Protein AF-A0A9E2AJ96-F1 (afdb_monomer)

Mean predicted aligned error: 6.59 Å

Nearest PDB structures (foldseek):
  5uq1-assembly2_D  TM=3.361E-01  e=5.590E+00  Homo sapiens

Foldseek 3Di:
DVVVVCVVVVADAQLLCLVDVVDDRSDQLVNLLSQCLCCLLVVHDNVVSLVSSCVGPNDVVSVVSNVVSVVVVVVVVVCVVVVPDDDPVNVVVVCVSNVHDCPPVDDDDDDD

Radius of gyration: 16.15 Å; Cα contacts (8 Å, |Δi|>4): 87; chains: 1; bounding box: 47×28×38 Å

Solvent-accessible surface area (backbone atoms only — not comparable to full-atom values): 6503 Å² total; per-residue (Å²): 109,67,71,60,51,27,61,75,69,75,43,64,69,36,59,32,25,78,72,35,89,87,44,74,25,65,38,92,46,34,61,36,50,46,50,29,49,48,16,65,75,72,68,49,68,49,68,65,29,44,54,49,20,32,72,61,57,32,62,70,52,41,51,50,52,52,51,52,50,52,53,51,55,52,48,51,55,52,38,62,75,71,65,63,80,79,57,63,74,56,53,50,55,52,27,62,58,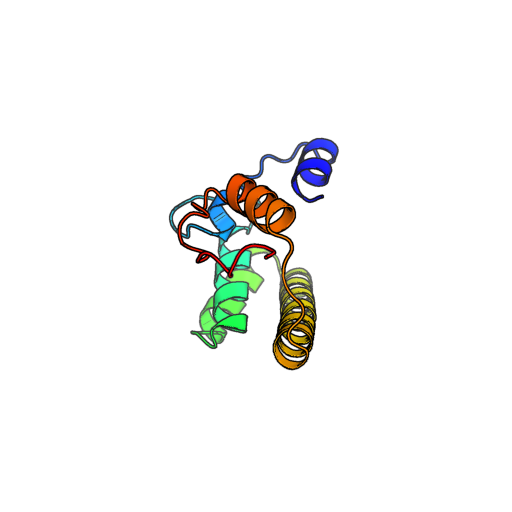30,74,46,80,60,88,76,67,68,88,68,87,71,91,127

pLDDT: mean 87.23, std 13.87, range [39.16, 98.44]

Structure (mmCIF, N/CA/C/O backbone):
data_AF-A0A9E2AJ96-F1
#
_entry.id   AF-A0A9E2AJ96-F1
#
loop_
_atom_site.group_PDB
_atom_site.id
_atom_site.type_symbol
_atom_site.label_atom_id
_atom_site.label_alt_id
_atom_site.label_comp_id
_atom_site.label_asym_id
_atom_site.label_entity_id
_atom_site.label_seq_id
_atom_site.pdbx_PDB_ins_code
_atom_site.Cartn_x
_atom_site.Cartn_y
_atom_site.Cartn_z
_atom_site.occupancy
_atom_site.B_iso_or_equiv
_atom_site.auth_seq_id
_a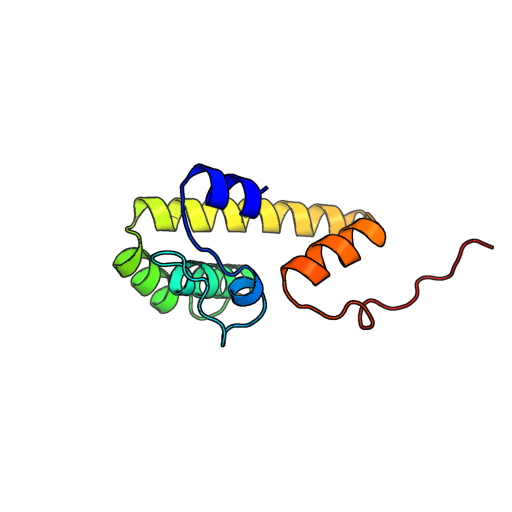tom_site.auth_comp_id
_atom_site.auth_asym_id
_atom_site.auth_atom_id
_atom_site.pdbx_PDB_model_num
ATOM 1 N N . MET A 1 1 ? 11.297 8.270 1.275 1.00 71.69 1 MET A N 1
ATOM 2 C CA . MET A 1 1 ? 10.258 9.317 1.453 1.00 71.69 1 MET A CA 1
ATOM 3 C C . MET A 1 1 ? 9.301 8.985 2.597 1.00 71.69 1 MET A C 1
ATOM 5 O O . MET A 1 1 ? 9.206 9.789 3.514 1.00 71.69 1 MET A O 1
ATOM 9 N N . LEU A 1 2 ? 8.679 7.799 2.632 1.00 77.81 2 LEU A N 1
ATOM 10 C CA . LEU A 1 2 ? 7.712 7.434 3.682 1.00 77.81 2 LEU A CA 1
ATOM 11 C C . LEU A 1 2 ? 8.301 7.445 5.110 1.00 77.81 2 LEU A C 1
ATOM 13 O O . LEU A 1 2 ? 7.724 8.058 5.998 1.00 77.81 2 LEU A O 1
ATOM 17 N N . ARG A 1 3 ? 9.507 6.892 5.319 1.00 78.56 3 ARG A N 1
ATOM 18 C CA . ARG A 1 3 ? 10.212 6.951 6.619 1.00 78.56 3 ARG A CA 1
ATOM 19 C C . ARG A 1 3 ? 10.495 8.385 7.087 1.00 78.56 3 ARG A C 1
ATOM 21 O O . ARG A 1 3 ? 10.404 8.677 8.273 1.00 78.56 3 ARG A O 1
ATOM 28 N N . ALA A 1 4 ? 10.850 9.276 6.160 1.00 80.94 4 ALA A N 1
ATOM 29 C CA . ALA A 1 4 ? 11.081 10.683 6.480 1.00 80.94 4 ALA A CA 1
ATOM 30 C C . ALA A 1 4 ? 9.770 11.371 6.887 1.00 80.94 4 ALA A C 1
ATOM 32 O O . ALA A 1 4 ? 9.748 12.071 7.892 1.00 80.94 4 ALA A O 1
ATOM 33 N N . SER A 1 5 ? 8.676 11.096 6.167 1.00 82.25 5 SER A N 1
ATOM 34 C CA . SER A 1 5 ? 7.342 11.583 6.529 1.00 82.25 5 SER A CA 1
ATOM 35 C C . SER A 1 5 ? 6.918 11.087 7.910 1.00 82.25 5 SER A C 1
ATOM 37 O O . SER A 1 5 ? 6.501 11.897 8.725 1.00 82.25 5 SER A O 1
ATOM 39 N N . ALA A 1 6 ? 7.086 9.791 8.195 1.00 83.94 6 ALA A N 1
ATOM 40 C CA . ALA A 1 6 ? 6.712 9.187 9.471 1.00 83.94 6 ALA A CA 1
ATOM 41 C C . ALA A 1 6 ? 7.436 9.848 10.654 1.00 83.94 6 ALA A C 1
ATOM 43 O O . ALA A 1 6 ? 6.788 10.226 11.625 1.00 83.94 6 ALA A O 1
ATOM 44 N N . ARG A 1 7 ? 8.749 10.096 10.519 1.00 83.94 7 ARG A N 1
ATOM 45 C CA . ARG A 1 7 ? 9.547 10.836 11.513 1.00 83.94 7 ARG A CA 1
ATOM 46 C C . ARG A 1 7 ? 9.042 12.260 11.737 1.00 83.94 7 ARG A C 1
ATOM 48 O O . ARG A 1 7 ? 8.988 12.701 12.874 1.00 83.94 7 ARG A O 1
ATOM 55 N N . ILE A 1 8 ? 8.690 12.977 10.668 1.00 88.12 8 ILE A N 1
ATOM 56 C CA . ILE A 1 8 ? 8.171 14.352 10.765 1.00 88.12 8 ILE A CA 1
ATOM 57 C C . ILE A 1 8 ? 6.815 14.376 11.479 1.00 88.12 8 ILE A C 1
ATOM 59 O O . ILE A 1 8 ? 6.536 15.301 12.233 1.00 88.12 8 ILE A O 1
ATOM 63 N N . SER A 1 9 ? 5.981 13.361 11.254 1.00 85.31 9 SER A N 1
ATOM 64 C CA . SER A 1 9 ? 4.656 13.236 11.866 1.00 85.31 9 SER A CA 1
ATOM 65 C C . SER A 1 9 ? 4.641 12.502 13.214 1.00 85.31 9 SER A C 1
ATOM 67 O O . SER A 1 9 ? 3.554 12.193 13.688 1.00 85.31 9 SER A O 1
ATOM 69 N N . ASP A 1 10 ? 5.808 12.174 13.781 1.00 85.88 10 ASP A N 1
ATOM 70 C CA . ASP A 1 10 ? 5.967 11.355 14.996 1.00 85.88 10 ASP A CA 1
ATOM 71 C C . ASP A 1 10 ? 5.143 10.051 14.974 1.00 85.88 10 ASP A C 1
ATOM 73 O O . ASP A 1 10 ? 4.520 9.637 15.948 1.00 85.88 10 ASP A O 1
ATOM 77 N N . ARG A 1 11 ? 5.097 9.407 13.802 1.00 85.06 11 ARG A N 1
ATOM 78 C CA . ARG A 1 11 ? 4.412 8.129 13.597 1.00 85.06 11 ARG A CA 1
ATOM 79 C C . ARG A 1 11 ? 5.423 7.002 13.539 1.00 85.06 11 ARG A C 1
ATOM 81 O O . ARG A 1 11 ? 6.402 7.066 12.790 1.00 85.06 11 ARG A O 1
ATOM 88 N N . GLN A 1 12 ? 5.143 5.939 14.278 1.00 85.44 12 GLN A N 1
ATOM 89 C CA . GLN A 1 12 ? 5.850 4.681 14.118 1.00 85.44 12 GLN A CA 1
ATOM 90 C C . GLN A 1 12 ? 5.302 3.967 12.878 1.00 85.44 12 GLN A C 1
ATOM 92 O O . GLN A 1 12 ? 4.099 3.948 12.661 1.00 85.44 12 GLN A O 1
ATOM 97 N N . VAL A 1 13 ? 6.180 3.434 12.030 1.00 89.31 13 VAL A N 1
ATOM 98 C CA . VAL A 1 13 ? 5.795 2.629 10.862 1.00 89.31 13 VAL A CA 1
ATOM 99 C C . VAL A 1 13 ? 6.804 1.505 10.672 1.00 89.31 13 VAL A C 1
ATOM 101 O O . VAL A 1 13 ? 8.011 1.728 10.812 1.00 89.31 13 VAL A O 1
ATOM 104 N N . ASP A 1 14 ? 6.325 0.320 10.309 1.00 90.94 14 ASP A N 1
ATOM 105 C CA . ASP A 1 14 ? 7.148 -0.814 9.896 1.00 90.94 14 ASP A CA 1
ATOM 106 C C . ASP A 1 14 ? 6.881 -1.156 8.426 1.00 90.94 14 ASP A C 1
ATOM 108 O O . ASP A 1 14 ? 5.877 -1.765 8.060 1.00 90.94 14 ASP A O 1
ATOM 112 N N . LEU A 1 15 ? 7.811 -0.754 7.556 1.00 89.69 15 LEU A N 1
ATOM 113 C CA . LEU A 1 15 ? 7.676 -0.932 6.107 1.00 89.69 15 LEU A CA 1
ATOM 114 C C . LEU A 1 15 ? 7.720 -2.399 5.678 1.00 89.69 15 LEU A C 1
ATOM 116 O O . LEU A 1 15 ? 7.258 -2.727 4.587 1.00 89.69 15 LEU A O 1
ATOM 120 N N . ARG A 1 16 ? 8.223 -3.292 6.535 1.00 90.94 16 ARG A N 1
ATOM 121 C CA . ARG A 1 16 ? 8.255 -4.727 6.250 1.00 90.94 16 ARG A CA 1
ATOM 122 C C . ARG A 1 16 ? 6.845 -5.305 6.148 1.00 90.94 16 ARG A C 1
ATOM 124 O O . ARG A 1 16 ? 6.650 -6.243 5.385 1.00 90.94 16 ARG A O 1
ATOM 131 N N . GLY A 1 17 ? 5.858 -4.702 6.820 1.00 89.25 17 GLY A N 1
ATOM 132 C CA . GLY A 1 17 ? 4.444 -5.078 6.702 1.00 89.25 17 GLY A CA 1
ATOM 133 C C . GLY A 1 17 ? 3.864 -4.921 5.291 1.00 89.25 17 GLY A C 1
ATOM 134 O O . GLY A 1 17 ? 2.866 -5.556 4.970 1.00 89.25 17 GLY A O 1
ATOM 135 N N . ALA A 1 18 ? 4.504 -4.137 4.413 1.00 88.25 18 ALA A N 1
ATOM 136 C CA . ALA A 1 18 ? 4.101 -4.030 3.010 1.00 88.25 18 ALA A CA 1
ATOM 137 C C . ALA A 1 18 ? 4.551 -5.228 2.152 1.00 88.25 18 ALA A C 1
ATOM 139 O O . ALA A 1 18 ? 3.934 -5.505 1.128 1.00 88.25 18 ALA A O 1
ATOM 140 N N . ALA A 1 19 ? 5.621 -5.924 2.548 1.00 88.38 19 ALA A N 1
ATOM 141 C CA . ALA A 1 19 ? 6.137 -7.103 1.847 1.00 88.38 19 ALA A CA 1
ATOM 142 C C . ALA A 1 19 ? 5.754 -8.418 2.539 1.00 88.38 19 ALA A C 1
ATOM 144 O O . ALA A 1 19 ? 5.612 -9.451 1.889 1.00 88.38 19 ALA A O 1
ATOM 145 N N . HIS A 1 20 ? 5.569 -8.375 3.858 1.00 88.31 20 HIS A N 1
ATOM 146 C CA . HIS A 1 20 ? 5.322 -9.535 4.699 1.00 88.31 20 HIS A CA 1
ATOM 147 C C . HIS A 1 20 ? 3.996 -9.362 5.430 1.00 88.31 20 HIS A C 1
ATOM 149 O O . HIS A 1 20 ? 3.928 -8.699 6.464 1.00 88.31 20 HIS A O 1
ATOM 155 N N . LEU A 1 21 ? 2.948 -10.028 4.938 1.00 83.50 21 LEU A N 1
ATOM 156 C CA . LEU A 1 21 ? 1.596 -9.967 5.511 1.00 83.50 21 LEU A CA 1
ATOM 157 C C . LEU A 1 21 ? 1.494 -10.543 6.936 1.00 83.50 21 LEU A C 1
ATOM 159 O O . LEU A 1 21 ? 0.410 -10.582 7.502 1.00 83.50 21 LEU A O 1
ATOM 163 N N . SER A 1 22 ? 2.568 -11.042 7.539 1.00 87.19 22 SER A N 1
ATOM 164 C CA . SER A 1 22 ? 2.592 -11.436 8.954 1.00 87.19 22 SER A CA 1
ATOM 165 C C . SER A 1 22 ? 3.094 -10.325 9.883 1.00 87.19 22 SER A C 1
ATOM 167 O O . SER A 1 22 ? 3.052 -10.499 11.097 1.00 87.19 22 SER A O 1
ATOM 169 N N . ILE A 1 23 ? 3.601 -9.215 9.338 1.00 91.31 23 ILE A N 1
ATOM 170 C CA . ILE A 1 23 ? 4.160 -8.092 10.097 1.00 91.31 23 ILE A CA 1
ATOM 171 C C . ILE A 1 23 ? 3.124 -6.966 10.169 1.00 91.31 23 ILE A C 1
ATOM 173 O O . ILE A 1 23 ? 2.571 -6.560 9.149 1.00 91.31 23 ILE A O 1
ATOM 177 N N . ASP A 1 24 ? 2.875 -6.459 11.377 1.00 90.06 24 ASP A N 1
ATOM 178 C CA . ASP A 1 24 ? 2.041 -5.275 11.596 1.00 90.06 24 ASP A CA 1
ATOM 179 C C . ASP A 1 24 ? 2.748 -4.023 11.034 1.00 90.06 24 ASP A C 1
ATOM 181 O O . ASP A 1 24 ? 3.874 -3.736 11.448 1.00 90.06 24 ASP A O 1
ATOM 185 N N . PRO A 1 25 ? 2.126 -3.261 10.114 1.00 91.12 25 PRO A N 1
ATOM 186 C CA . PRO A 1 25 ? 2.699 -2.027 9.584 1.00 91.12 25 PRO A CA 1
ATOM 187 C C . PRO A 1 25 ? 2.853 -0.898 10.614 1.00 91.12 25 PRO A C 1
ATOM 189 O O . PRO A 1 25 ? 3.488 0.111 10.297 1.00 91.12 25 PRO A O 1
ATOM 192 N N . LEU A 1 26 ? 2.259 -1.030 11.810 1.00 91.75 26 LEU A N 1
ATOM 193 C CA . LEU A 1 26 ? 2.225 -0.019 12.880 1.00 91.75 26 LEU A CA 1
ATOM 194 C C . LEU A 1 26 ? 1.591 1.316 12.456 1.00 91.75 26 LEU A C 1
ATOM 196 O O . LEU A 1 26 ? 1.755 2.338 13.116 1.00 91.75 26 LEU A O 1
ATOM 200 N N . LEU A 1 27 ? 0.858 1.302 11.345 1.00 89.06 27 LEU A N 1
ATOM 201 C CA . LEU A 1 27 ? 0.111 2.431 10.818 1.00 89.06 27 LEU A CA 1
ATOM 202 C C . LEU A 1 27 ? -1.375 2.165 11.040 1.00 89.06 27 LEU A C 1
ATOM 204 O O . LEU A 1 27 ? -1.845 1.077 10.712 1.00 89.06 27 LEU A O 1
ATOM 208 N N . ASP A 1 28 ? -2.118 3.162 11.518 1.00 89.88 28 ASP A N 1
ATOM 209 C CA . ASP A 1 28 ? -3.576 3.067 11.643 1.00 89.88 28 ASP A CA 1
ATOM 210 C C . ASP A 1 28 ? -4.212 2.661 10.304 1.00 89.88 28 ASP A C 1
ATOM 212 O O . ASP A 1 28 ? -4.021 3.330 9.282 1.00 89.88 28 ASP A O 1
ATOM 216 N N . GLY A 1 29 ? -4.937 1.539 10.303 1.00 92.50 29 GLY A N 1
ATOM 217 C CA . GLY A 1 29 ? -5.534 0.952 9.098 1.00 92.50 29 GLY A CA 1
ATOM 218 C C . GLY A 1 29 ? -4.522 0.409 8.079 1.00 92.50 29 GLY A C 1
ATOM 219 O O . GLY A 1 29 ? -4.867 0.136 6.931 1.00 92.50 29 GLY A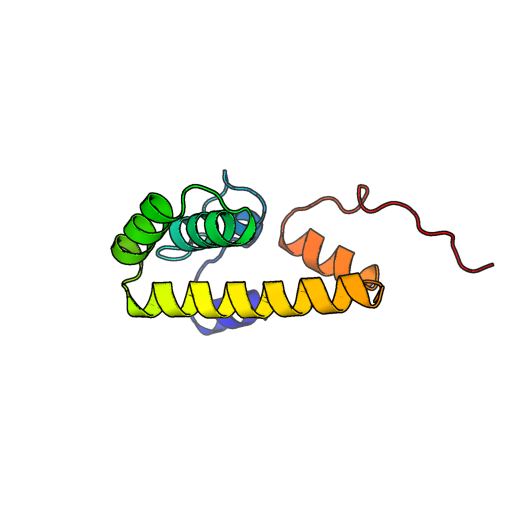 O 1
ATOM 220 N N . GLY A 1 30 ? -3.247 0.294 8.458 1.00 93.25 30 GLY A N 1
ATOM 221 C CA . GLY A 1 30 ? -2.156 -0.112 7.578 1.00 93.25 30 GLY A CA 1
ATOM 222 C C . GLY A 1 30 ? -2.349 -1.514 7.016 1.00 93.25 30 GL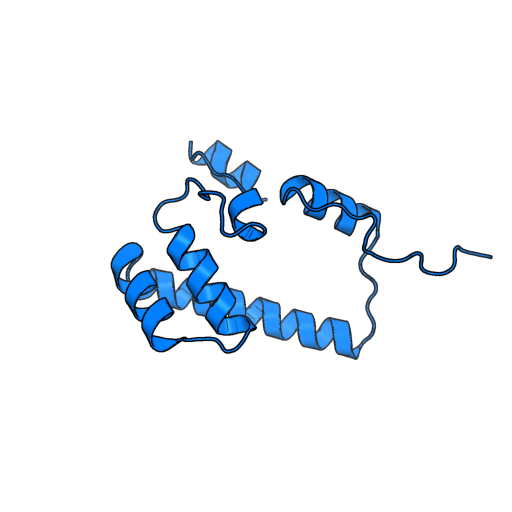Y A C 1
ATOM 223 O O . GLY A 1 30 ? -2.024 -1.755 5.853 1.00 93.25 30 GLY A O 1
ATOM 224 N N . ARG A 1 31 ? -2.922 -2.423 7.811 1.00 94.56 31 ARG A N 1
ATOM 225 C CA . ARG A 1 31 ? -3.213 -3.784 7.366 1.00 94.56 31 ARG A CA 1
ATOM 226 C C . ARG A 1 31 ? -4.250 -3.790 6.249 1.00 94.56 31 ARG A C 1
ATOM 228 O O . ARG A 1 31 ? -4.019 -4.372 5.195 1.00 94.56 31 ARG A O 1
ATOM 235 N N . GLU A 1 32 ? -5.346 -3.078 6.448 1.00 96.25 32 GLU A N 1
ATOM 236 C CA . GLU A 1 32 ? -6.442 -2.975 5.496 1.00 96.25 32 GLU A CA 1
ATOM 237 C C . GLU A 1 32 ? -6.003 -2.255 4.217 1.00 96.25 32 GLU A C 1
ATOM 239 O O . GLU A 1 32 ? -6.423 -2.634 3.126 1.00 96.25 32 GLU A O 1
ATOM 244 N N . ILE A 1 33 ? -5.100 -1.271 4.320 1.00 95.88 33 ILE A N 1
ATOM 245 C CA . ILE A 1 33 ? -4.471 -0.633 3.154 1.00 95.88 33 ILE A CA 1
ATOM 246 C C . ILE A 1 33 ? -3.684 -1.659 2.331 1.00 95.88 33 ILE A C 1
ATOM 248 O O . ILE A 1 33 ? -3.840 -1.702 1.107 1.00 95.88 33 ILE A O 1
ATOM 252 N N . VAL A 1 34 ? -2.840 -2.473 2.974 1.00 94.94 34 VAL A N 1
ATOM 253 C CA . VAL A 1 34 ? -2.025 -3.493 2.294 1.00 94.94 34 VAL A CA 1
ATOM 254 C C . VAL A 1 34 ? -2.912 -4.571 1.674 1.00 94.94 34 VAL A C 1
ATOM 256 O O . VAL A 1 34 ? -2.737 -4.896 0.498 1.00 94.94 34 VAL A O 1
ATOM 259 N N . ASP A 1 35 ? -3.897 -5.078 2.412 1.00 94.81 35 ASP A N 1
ATOM 260 C CA . ASP A 1 35 ? -4.791 -6.138 1.944 1.00 94.81 35 ASP A CA 1
ATOM 261 C C . ASP A 1 35 ? -5.670 -5.653 0.776 1.00 94.81 35 ASP A C 1
ATOM 263 O O . ASP A 1 35 ? -5.774 -6.334 -0.247 1.00 94.81 35 ASP A O 1
ATOM 267 N N . PHE A 1 36 ? -6.232 -4.442 0.861 1.00 97.19 36 PHE A N 1
ATOM 268 C CA . PHE A 1 36 ? -7.015 -3.847 -0.226 1.00 97.19 36 PHE A CA 1
ATOM 269 C C . PHE A 1 36 ? -6.164 -3.556 -1.466 1.00 97.19 36 PHE A C 1
ATOM 271 O O . PHE A 1 36 ? -6.573 -3.865 -2.586 1.00 97.19 36 PHE A O 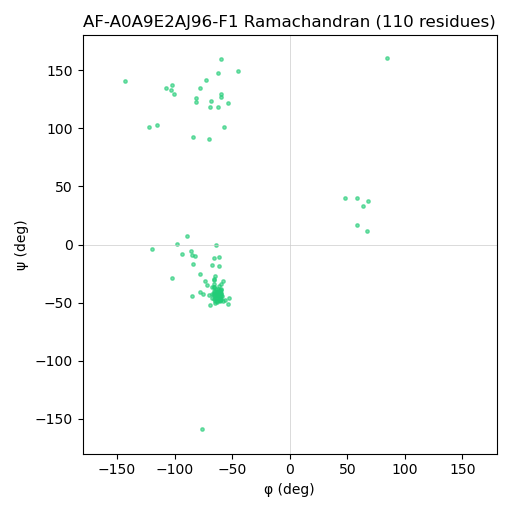1
ATOM 278 N N . THR A 1 37 ? -4.953 -3.020 -1.286 1.00 96.19 37 THR A N 1
ATOM 279 C CA . THR A 1 37 ? -4.017 -2.795 -2.400 1.00 96.19 37 THR A CA 1
ATOM 280 C C . THR A 1 37 ? -3.621 -4.117 -3.059 1.00 96.19 37 THR A C 1
ATOM 282 O O . THR A 1 37 ? -3.612 -4.218 -4.285 1.00 96.19 37 THR A O 1
ATOM 285 N N . THR A 1 38 ? -3.364 -5.155 -2.262 1.00 94.38 38 THR A N 1
ATOM 286 C CA . THR A 1 38 ? -3.051 -6.500 -2.759 1.00 94.38 38 THR A CA 1
ATOM 287 C C . THR A 1 38 ? -4.212 -7.059 -3.571 1.00 94.38 38 THR A C 1
ATOM 289 O O . THR A 1 38 ? -3.999 -7.513 -4.695 1.00 94.38 38 THR A O 1
ATOM 292 N N . ALA A 1 39 ? -5.445 -6.978 -3.063 1.00 95.81 39 ALA A N 1
ATOM 293 C CA . ALA A 1 39 ? -6.635 -7.427 -3.781 1.00 95.81 39 ALA A CA 1
ATOM 294 C C . ALA A 1 39 ? -6.852 -6.661 -5.100 1.00 95.81 39 ALA A C 1
ATOM 296 O O . ALA A 1 39 ? -7.177 -7.284 -6.111 1.00 95.81 39 ALA A O 1
ATOM 297 N N . LEU A 1 40 ? -6.618 -5.342 -5.121 1.00 95.75 40 LEU A N 1
ATOM 298 C CA . LEU A 1 40 ? -6.696 -4.514 -6.332 1.00 95.75 40 LEU A CA 1
ATOM 299 C C . LEU A 1 40 ? -5.708 -4.960 -7.418 1.00 95.75 40 LEU A C 1
ATOM 301 O O . LEU A 1 40 ? -6.098 -5.106 -8.577 1.00 95.75 40 LEU A O 1
ATOM 305 N N . VAL A 1 41 ? -4.444 -5.176 -7.050 1.00 94.00 41 VAL A N 1
ATOM 306 C CA . VAL A 1 41 ? -3.366 -5.507 -8.000 1.00 94.00 41 VAL A CA 1
ATOM 307 C C . VAL A 1 41 ? -3.469 -6.959 -8.472 1.00 94.00 41 VAL A C 1
ATOM 309 O O . VAL A 1 41 ? -3.356 -7.247 -9.662 1.00 94.00 41 VAL A O 1
ATOM 312 N N . THR A 1 42 ? -3.746 -7.885 -7.554 1.00 92.75 42 THR A N 1
ATOM 313 C CA . THR A 1 42 ? -3.805 -9.331 -7.844 1.00 92.75 42 THR A CA 1
ATOM 314 C C . THR A 1 42 ? -5.163 -9.806 -8.357 1.00 92.75 42 THR A C 1
ATOM 316 O O . THR A 1 42 ? -5.293 -10.964 -8.748 1.00 92.75 42 THR A O 1
ATOM 319 N N . ARG A 1 43 ? -6.170 -8.922 -8.390 1.00 90.19 43 ARG A N 1
ATOM 320 C CA . ARG A 1 43 ? -7.574 -9.256 -8.694 1.00 90.19 43 ARG A CA 1
ATOM 321 C C . ARG A 1 43 ? -8.151 -10.303 -7.727 1.00 90.19 43 ARG A C 1
ATOM 323 O O . ARG A 1 43 ? -8.863 -11.212 -8.147 1.00 90.19 43 ARG A O 1
ATOM 330 N N . GLY A 1 44 ? -7.814 -10.171 -6.443 1.00 92.62 44 GLY A N 1
ATOM 331 C CA . GLY A 1 44 ? -8.341 -10.996 -5.353 1.00 92.62 44 GLY A CA 1
ATOM 332 C C . GLY A 1 44 ? -9.772 -10.618 -4.947 1.00 92.62 44 GLY A C 1
ATOM 333 O O . GLY A 1 44 ? -10.503 -9.984 -5.711 1.00 92.62 44 GLY A O 1
ATOM 334 N N . ASP A 1 45 ? -10.182 -10.983 -3.726 1.00 94.25 45 ASP A N 1
ATOM 335 C CA . ASP A 1 45 ? -11.500 -10.606 -3.194 1.00 94.25 45 ASP A CA 1
ATOM 336 C C . ASP A 1 45 ? -11.563 -9.102 -2.883 1.00 94.25 45 ASP A C 1
ATOM 338 O O . ASP A 1 45 ? -11.211 -8.624 -1.799 1.00 94.25 45 ASP A O 1
ATOM 342 N N . LEU A 1 46 ? -12.000 -8.340 -3.882 1.00 95.50 46 LEU A N 1
ATOM 343 C CA . LEU A 1 46 ? -12.073 -6.888 -3.819 1.00 95.50 46 LEU A CA 1
ATOM 344 C C . LEU A 1 46 ? -13.223 -6.386 -2.942 1.00 95.50 46 LEU A C 1
ATOM 346 O O . LEU A 1 46 ? -13.116 -5.308 -2.365 1.00 95.50 46 LEU A O 1
ATOM 350 N N . ALA A 1 47 ? -14.333 -7.121 -2.861 1.00 97.00 47 ALA A N 1
ATOM 351 C CA . ALA A 1 47 ? -15.498 -6.664 -2.113 1.00 97.00 47 ALA A CA 1
ATOM 352 C C . ALA A 1 47 ? -15.199 -6.679 -0.611 1.00 97.00 47 ALA A C 1
ATOM 354 O O . ALA A 1 47 ? -15.321 -5.644 0.042 1.00 97.00 47 ALA A O 1
ATOM 355 N N . ALA A 1 48 ? -14.720 -7.816 -0.098 1.00 97.56 48 ALA A N 1
ATOM 356 C CA . ALA A 1 48 ? -14.412 -7.961 1.320 1.00 97.56 48 ALA A CA 1
ATOM 357 C C . ALA A 1 48 ? -13.286 -7.013 1.764 1.00 97.56 48 ALA A C 1
ATOM 359 O O . ALA A 1 48 ? -13.409 -6.325 2.777 1.00 97.56 48 ALA A O 1
ATOM 360 N N . SER A 1 49 ? -12.207 -6.928 0.980 1.00 97.38 49 SER A N 1
ATOM 361 C CA . SER A 1 49 ? -11.063 -6.066 1.305 1.00 97.38 49 SER A CA 1
ATOM 362 C C . SER A 1 49 ? -11.394 -4.572 1.227 1.00 97.38 49 SER A C 1
ATOM 364 O O . SER A 1 49 ? -10.943 -3.801 2.074 1.00 97.38 49 SER A O 1
ATOM 366 N N . ARG A 1 50 ? -12.231 -4.148 0.268 1.00 98.00 50 ARG A N 1
ATOM 367 C CA . ARG A 1 50 ? -12.731 -2.768 0.201 1.00 98.00 50 ARG A CA 1
ATOM 368 C C . ARG A 1 50 ? -13.579 -2.434 1.418 1.00 98.00 50 ARG A C 1
ATOM 370 O O . ARG A 1 50 ? -13.391 -1.372 1.999 1.00 98.00 50 ARG A O 1
ATOM 377 N N . ASP A 1 51 ? -14.524 -3.296 1.776 1.00 98.31 51 ASP A N 1
ATOM 378 C CA . ASP A 1 51 ? -15.453 -3.014 2.868 1.00 98.31 51 ASP A CA 1
ATOM 379 C C . ASP A 1 51 ? -14.700 -2.937 4.213 1.00 98.31 51 ASP A C 1
ATOM 381 O O . ASP A 1 51 ? -14.964 -2.039 5.015 1.00 98.31 51 ASP A O 1
ATOM 385 N N . ALA A 1 52 ? -13.676 -3.780 4.407 1.00 97.88 52 ALA A N 1
ATOM 386 C CA . ALA A 1 52 ? -12.750 -3.685 5.537 1.00 97.88 52 ALA A CA 1
ATOM 387 C C . ALA A 1 52 ? -11.966 -2.358 5.548 1.00 97.88 52 ALA A C 1
ATOM 389 O O . ALA A 1 52 ? -11.928 -1.674 6.572 1.00 97.88 52 ALA A O 1
ATOM 390 N N . ALA A 1 53 ? -11.406 -1.940 4.408 1.00 97.81 53 ALA A N 1
ATOM 391 C CA . ALA A 1 53 ? -10.702 -0.661 4.298 1.00 97.81 53 ALA A CA 1
ATOM 392 C C . ALA A 1 53 ? -11.627 0.537 4.571 1.00 97.81 53 ALA A C 1
ATOM 394 O O . ALA A 1 53 ? -11.271 1.430 5.338 1.00 97.81 53 ALA A O 1
ATOM 395 N N . VAL A 1 54 ? -12.851 0.540 4.033 1.00 98.44 54 VAL A N 1
ATOM 396 C CA . VAL A 1 54 ? -13.837 1.592 4.324 1.00 98.44 54 VAL A CA 1
ATOM 397 C C . VAL A 1 54 ? -14.159 1.638 5.817 1.00 98.44 54 VAL A C 1
ATOM 399 O O . VAL A 1 54 ? -14.259 2.733 6.370 1.00 98.44 54 VAL A O 1
ATOM 402 N N . GLY A 1 55 ? -14.282 0.482 6.473 1.00 98.06 55 GLY A N 1
ATOM 403 C CA . GLY A 1 55 ? -14.496 0.396 7.917 1.00 98.06 55 GLY A CA 1
ATOM 404 C C . GLY A 1 55 ? -13.329 0.941 8.747 1.00 98.06 55 GLY A C 1
ATOM 405 O O . GLY A 1 55 ? -13.567 1.599 9.757 1.00 98.06 55 GLY A O 1
ATOM 406 N N . ALA A 1 56 ? -12.086 0.711 8.316 1.00 97.31 56 ALA A N 1
ATOM 407 C CA . ALA A 1 56 ? -10.889 1.092 9.066 1.00 97.31 56 ALA A CA 1
ATO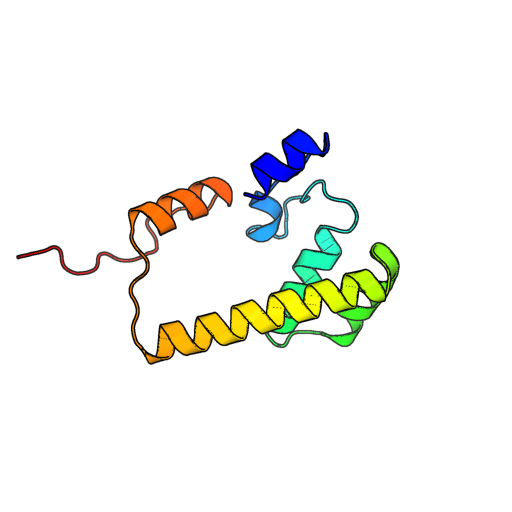M 408 C C . ALA A 1 56 ? -10.440 2.544 8.830 1.00 97.31 56 ALA A C 1
ATOM 410 O O . ALA A 1 56 ? -10.100 3.249 9.778 1.00 97.31 56 ALA A O 1
ATOM 411 N N . ILE A 1 57 ? -10.428 3.002 7.573 1.00 96.62 57 ILE A N 1
ATOM 412 C CA . ILE A 1 57 ? -9.855 4.305 7.180 1.00 96.62 57 ILE A CA 1
ATOM 413 C C . ILE A 1 57 ? -10.875 5.260 6.546 1.00 96.62 57 ILE A C 1
ATOM 415 O O . ILE A 1 57 ? -10.548 6.407 6.239 1.00 96.62 57 ILE A O 1
ATOM 419 N N . GLY A 1 58 ? -12.117 4.816 6.350 1.00 98.12 58 GLY A N 1
ATOM 420 C CA . GLY A 1 58 ? -13.176 5.604 5.728 1.00 98.12 58 GLY A CA 1
ATOM 421 C C . GLY A 1 58 ? -13.162 5.555 4.198 1.00 98.12 58 GLY A C 1
ATOM 422 O O . GLY A 1 58 ? -12.161 5.241 3.545 1.00 98.12 58 GLY A O 1
ATOM 423 N N . ALA A 1 59 ? -14.307 5.895 3.602 1.00 98.06 59 ALA A N 1
ATOM 424 C CA . ALA A 1 59 ? -14.515 5.813 2.155 1.00 98.06 59 ALA A CA 1
ATOM 425 C C . ALA A 1 59 ? -13.583 6.736 1.355 1.00 98.06 59 ALA A C 1
ATOM 427 O O . ALA A 1 59 ? -13.045 6.329 0.326 1.00 98.06 59 ALA A O 1
ATOM 428 N N . GLU A 1 60 ? -13.351 7.961 1.836 1.00 98.06 60 GLU A N 1
ATOM 429 C CA . GLU A 1 60 ? -12.489 8.923 1.146 1.00 98.06 60 GLU A CA 1
ATOM 430 C C . GLU A 1 60 ? -11.029 8.452 1.105 1.00 98.06 60 GLU A C 1
ATOM 432 O O . GLU A 1 60 ? -10.403 8.460 0.044 1.00 98.06 60 GLU A O 1
ATOM 437 N N . ALA A 1 61 ? -10.486 7.993 2.236 1.00 97.00 61 ALA A N 1
ATOM 438 C CA . ALA A 1 61 ? -9.123 7.475 2.280 1.00 97.00 61 ALA A CA 1
ATOM 439 C C . ALA A 1 61 ? -8.988 6.191 1.448 1.00 97.00 61 ALA A C 1
ATOM 441 O O . ALA A 1 61 ? -8.025 6.054 0.695 1.00 97.00 61 ALA A O 1
ATOM 442 N N . THR A 1 62 ? -9.986 5.305 1.492 1.00 98.06 62 THR A N 1
ATOM 443 C CA . THR A 1 62 ? -10.023 4.087 0.663 1.00 98.06 62 THR A CA 1
ATOM 444 C C . THR A 1 62 ? -9.989 4.416 -0.832 1.00 98.06 62 THR A C 1
ATOM 446 O O . THR A 1 62 ? -9.229 3.810 -1.588 1.00 98.06 62 THR A O 1
ATOM 449 N N . ALA A 1 63 ? -10.744 5.426 -1.275 1.00 98.12 63 ALA A N 1
ATOM 450 C CA . ALA A 1 63 ? -10.707 5.881 -2.663 1.00 98.12 63 ALA A CA 1
ATOM 451 C C . ALA A 1 63 ? -9.320 6.416 -3.063 1.00 98.12 63 ALA A C 1
ATOM 453 O O . ALA A 1 63 ? -8.848 6.148 -4.169 1.00 98.12 63 ALA A O 1
ATOM 454 N N . ARG A 1 64 ? -8.627 7.122 -2.157 1.00 97.88 64 ARG A N 1
ATOM 455 C CA . ARG A 1 64 ? -7.247 7.584 -2.389 1.00 97.88 64 ARG A CA 1
ATOM 456 C C . ARG A 1 64 ? -6.267 6.416 -2.508 1.00 97.88 64 ARG A C 1
ATOM 458 O O . ARG A 1 64 ? -5.410 6.457 -3.387 1.00 97.88 64 ARG A O 1
ATOM 465 N N . VAL A 1 65 ? -6.410 5.368 -1.692 1.00 96.81 65 VAL A N 1
ATOM 466 C CA . VAL A 1 65 ? -5.604 4.137 -1.813 1.00 96.81 65 VAL A CA 1
ATOM 467 C C . VAL A 1 65 ? -5.786 3.516 -3.198 1.00 96.81 65 VAL A C 1
ATOM 469 O O . VAL A 1 65 ? -4.798 3.263 -3.887 1.00 96.81 65 VAL A O 1
ATOM 472 N N . ALA A 1 66 ? -7.033 3.360 -3.655 1.00 97.38 66 ALA A N 1
ATOM 473 C CA . ALA A 1 66 ? -7.322 2.819 -4.983 1.00 97.38 66 ALA A CA 1
ATOM 474 C C . ALA A 1 66 ? -6.731 3.679 -6.115 1.00 97.38 66 ALA A C 1
ATOM 476 O O . ALA A 1 66 ? -6.170 3.142 -7.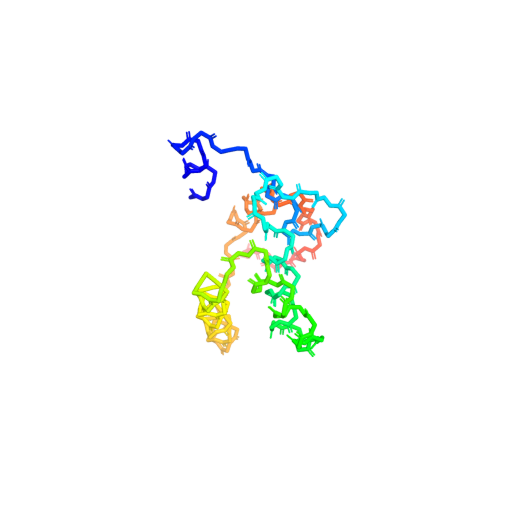070 1.00 97.38 66 ALA A O 1
ATOM 477 N N . ALA A 1 67 ? -6.812 5.008 -6.000 1.00 97.56 67 ALA A N 1
ATOM 478 C CA . ALA A 1 67 ? -6.236 5.928 -6.980 1.00 97.56 67 ALA A CA 1
ATOM 479 C C . ALA A 1 67 ? -4.705 5.805 -7.061 1.00 97.56 67 ALA A C 1
ATOM 481 O O . ALA A 1 67 ? -4.143 5.762 -8.156 1.00 97.56 67 ALA A O 1
ATOM 482 N N . VAL A 1 68 ? -4.030 5.704 -5.911 1.00 95.94 68 VAL A N 1
ATOM 483 C CA . VAL A 1 68 ? -2.577 5.499 -5.847 1.00 95.94 68 VAL A CA 1
ATOM 484 C C . VAL A 1 68 ? -2.199 4.156 -6.469 1.00 95.94 68 VAL A C 1
ATOM 486 O O . VAL A 1 68 ? -1.340 4.128 -7.351 1.00 95.94 68 VAL A O 1
ATOM 489 N N . ALA A 1 69 ? -2.868 3.067 -6.080 1.00 96.00 69 ALA A N 1
ATOM 490 C CA . ALA A 1 69 ? -2.629 1.738 -6.640 1.00 96.00 69 ALA A CA 1
ATOM 491 C C . ALA A 1 69 ? -2.807 1.731 -8.168 1.00 96.00 69 ALA A C 1
ATOM 493 O O . ALA A 1 69 ? -1.924 1.285 -8.899 1.00 96.00 69 ALA A O 1
ATOM 494 N N . GLY A 1 70 ? -3.902 2.315 -8.667 1.00 94.75 70 GLY A N 1
ATOM 495 C CA . GLY A 1 70 ? -4.172 2.419 -10.101 1.00 94.75 70 GLY A CA 1
ATOM 496 C C . GLY A 1 70 ? -3.109 3.209 -10.871 1.00 94.75 70 GLY A C 1
ATOM 497 O O . GLY A 1 70 ? -2.727 2.809 -11.972 1.00 94.75 70 GLY A O 1
ATOM 498 N N . ASN A 1 71 ? -2.592 4.297 -10.293 1.00 94.94 71 ASN A N 1
ATOM 499 C CA . ASN A 1 71 ? -1.518 5.083 -10.899 1.00 94.94 71 ASN A CA 1
ATOM 500 C C . ASN A 1 71 ? -0.213 4.277 -11.023 1.00 94.94 71 ASN A C 1
ATOM 502 O O . ASN A 1 71 ? 0.409 4.273 -12.086 1.00 94.94 71 ASN A O 1
ATOM 506 N N . PHE A 1 72 ? 0.188 3.561 -9.968 1.00 94.56 72 PHE A N 1
ATOM 507 C CA . PHE A 1 72 ? 1.386 2.717 -10.011 1.00 94.56 72 PHE A CA 1
ATOM 508 C C . PHE A 1 72 ? 1.234 1.545 -10.985 1.00 94.56 72 PHE A C 1
ATOM 510 O O . PHE A 1 72 ? 2.136 1.314 -11.781 1.00 94.56 72 PHE A O 1
ATOM 517 N N . GLU A 1 73 ? 0.076 0.888 -11.028 1.00 94.12 73 GLU A N 1
ATOM 518 C CA . GLU A 1 73 ? -0.183 -0.204 -11.976 1.00 94.12 73 GLU A CA 1
ATOM 519 C C . GLU A 1 73 ? -0.201 0.245 -13.441 1.00 94.12 73 GLU A C 1
ATOM 521 O O . GLU A 1 73 ? 0.110 -0.529 -14.349 1.00 94.12 73 GLU A O 1
ATOM 526 N N . MET A 1 74 ? -0.589 1.492 -13.708 1.00 93.94 74 MET A N 1
ATOM 527 C CA . MET A 1 74 ? -0.457 2.071 -15.043 1.00 93.94 74 MET A CA 1
ATOM 528 C C . MET A 1 74 ? 1.018 2.257 -15.412 1.00 93.94 74 MET A C 1
ATOM 530 O O . MET A 1 74 ? 1.423 1.872 -16.507 1.00 93.94 74 MET A O 1
ATOM 534 N N . MET A 1 75 ? 1.823 2.802 -14.495 1.00 94.31 75 MET A N 1
ATOM 535 C CA . MET A 1 75 ? 3.256 2.998 -14.720 1.00 94.31 75 MET A CA 1
ATOM 536 C C . MET A 1 75 ? 4.006 1.673 -14.866 1.00 94.31 75 MET A C 1
ATOM 538 O O . MET A 1 75 ? 4.799 1.558 -15.794 1.00 94.31 75 MET A O 1
ATOM 542 N N . ASN A 1 76 ? 3.719 0.672 -14.026 1.00 91.75 76 ASN A N 1
ATOM 543 C CA . ASN A 1 76 ? 4.316 -0.665 -14.110 1.00 91.75 76 ASN A CA 1
ATOM 544 C C . ASN A 1 76 ? 4.134 -1.242 -15.517 1.00 91.75 76 ASN A C 1
ATOM 546 O O . ASN A 1 76 ? 5.108 -1.552 -16.193 1.00 91.75 76 ASN A O 1
ATOM 550 N N . ARG A 1 77 ? 2.895 -1.233 -16.027 1.00 92.62 77 ARG A N 1
ATOM 551 C CA . ARG A 1 77 ? 2.587 -1.717 -17.380 1.00 92.62 77 ARG A CA 1
ATOM 552 C C . ARG A 1 77 ? 3.322 -0.959 -18.483 1.00 92.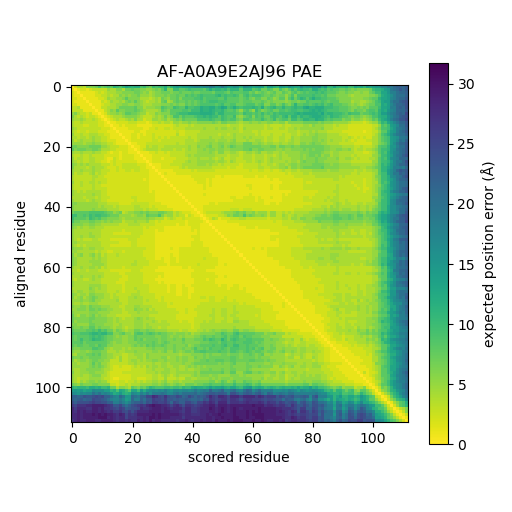62 77 ARG A C 1
ATOM 554 O O . ARG A 1 77 ? 3.736 -1.575 -19.460 1.00 92.62 77 ARG A O 1
ATOM 561 N N . ILE A 1 78 ? 3.470 0.361 -18.355 1.00 94.31 78 ILE A N 1
ATOM 562 C CA . ILE A 1 78 ? 4.228 1.161 -19.328 1.00 94.31 78 ILE A CA 1
ATOM 563 C C . ILE A 1 78 ? 5.705 0.759 -19.297 1.00 94.31 78 ILE A C 1
ATOM 565 O O . ILE A 1 78 ? 6.269 0.484 -20.353 1.00 94.31 78 ILE A O 1
ATOM 569 N N . LEU A 1 79 ? 6.318 0.711 -18.111 1.00 93.00 79 LEU A N 1
ATOM 570 C CA . LEU A 1 79 ? 7.738 0.394 -17.939 1.00 93.00 79 LEU A CA 1
ATOM 571 C C . LEU A 1 79 ? 8.071 -1.027 -18.407 1.00 93.00 79 LEU A C 1
ATOM 573 O O . LEU A 1 79 ? 9.077 -1.208 -19.095 1.00 93.00 79 LEU A O 1
ATOM 577 N N . ASP A 1 80 ? 7.200 -1.992 -18.111 1.00 91.00 80 ASP A N 1
ATOM 578 C CA . ASP A 1 80 ? 7.323 -3.374 -18.578 1.00 91.00 80 ASP A CA 1
ATOM 579 C C . ASP A 1 80 ? 7.247 -3.448 -20.108 1.00 91.00 80 ASP A C 1
ATOM 581 O O . ASP A 1 80 ? 8.061 -4.117 -20.745 1.00 91.00 80 ASP A O 1
ATOM 585 N N . ALA A 1 81 ? 6.312 -2.714 -20.723 1.00 94.44 81 ALA A N 1
ATOM 586 C CA . ALA A 1 81 ? 6.135 -2.707 -22.174 1.00 94.44 81 ALA A CA 1
ATOM 587 C C . ALA A 1 81 ? 7.328 -2.101 -22.932 1.00 94.44 81 ALA A C 1
ATOM 589 O O . ALA A 1 81 ? 7.597 -2.504 -24.063 1.00 94.44 81 ALA A O 1
ATOM 590 N N . VAL A 1 82 ? 8.041 -1.140 -22.332 1.00 95.12 82 VAL A N 1
ATOM 591 C CA . VAL A 1 82 ? 9.222 -0.501 -22.944 1.00 95.12 82 VAL A CA 1
ATOM 592 C C . VAL A 1 82 ? 10.556 -1.093 -22.478 1.00 95.12 82 VAL A C 1
ATOM 594 O O . VAL A 1 82 ? 11.609 -0.635 -22.917 1.00 95.12 82 VAL A O 1
ATOM 597 N N . GLY A 1 83 ? 10.529 -2.104 -21.604 1.00 92.44 83 GLY A N 1
ATOM 598 C CA . GLY A 1 83 ? 11.725 -2.796 -21.121 1.00 92.44 83 GLY A CA 1
ATOM 599 C C . GLY A 1 83 ? 12.675 -1.905 -20.318 1.00 92.44 83 GLY A C 1
ATOM 600 O O . GLY A 1 83 ? 13.891 -2.075 -20.409 1.00 92.44 83 GLY A O 1
ATOM 601 N N . VAL A 1 84 ? 12.153 -0.932 -19.561 1.00 90.19 84 VAL A N 1
ATOM 602 C CA . VAL A 1 84 ? 12.998 -0.039 -18.751 1.00 90.19 84 VAL A CA 1
ATOM 603 C C . VAL A 1 84 ? 13.612 -0.830 -17.589 1.00 90.19 84 VAL A C 1
ATOM 605 O O . VAL A 1 84 ? 12.874 -1.326 -16.736 1.00 90.19 84 VAL A O 1
ATOM 608 N N . PRO A 1 85 ? 14.951 -0.939 -17.501 1.00 86.88 85 PRO A N 1
ATOM 609 C CA . PRO A 1 85 ? 15.589 -1.689 -16.431 1.00 86.88 85 PRO A CA 1
ATOM 610 C C . PRO A 1 85 ? 15.500 -0.935 -15.102 1.00 86.88 85 PRO A C 1
ATOM 612 O O . PRO A 1 85 ? 15.699 0.281 -15.036 1.00 86.88 85 PRO A O 1
ATOM 615 N N . VAL A 1 86 ? 15.278 -1.672 -14.014 1.00 84.56 86 VAL A N 1
ATOM 616 C CA . VAL A 1 86 ? 15.387 -1.133 -12.654 1.00 84.56 86 VAL A CA 1
ATOM 617 C C . VAL A 1 86 ? 16.867 -1.120 -12.249 1.00 84.56 86 VAL A C 1
ATOM 619 O O . VAL A 1 86 ? 17.500 -2.177 -12.242 1.00 84.56 86 VAL A O 1
ATOM 622 N N . PRO A 1 87 ? 17.455 0.038 -11.884 1.00 88.00 87 PRO A N 1
ATOM 623 C CA . PRO A 1 87 ? 18.840 0.084 -11.428 1.00 88.00 87 PRO A CA 1
ATOM 624 C C . PRO A 1 87 ? 19.041 -0.783 -10.182 1.00 88.00 87 PRO A C 1
ATOM 626 O O . PRO A 1 87 ? 18.324 -0.617 -9.193 1.00 88.00 87 PRO A O 1
ATOM 629 N N . ARG A 1 88 ? 20.055 -1.656 -10.200 1.00 85.12 88 ARG A N 1
ATOM 630 C CA . ARG A 1 88 ? 20.349 -2.596 -9.104 1.00 85.12 88 ARG A CA 1
ATOM 631 C C . ARG A 1 88 ? 20.474 -1.906 -7.745 1.00 85.12 88 ARG A C 1
ATOM 633 O O . ARG A 1 88 ? 19.818 -2.313 -6.796 1.00 85.12 88 ARG A O 1
ATOM 640 N N . SER A 1 89 ? 21.211 -0.798 -7.682 1.00 87.81 89 SER A N 1
ATOM 641 C CA . SER A 1 89 ? 21.368 -0.008 -6.452 1.00 87.81 89 SER A CA 1
ATOM 642 C C . SER A 1 89 ? 20.037 0.491 -5.881 1.00 87.81 89 SER A C 1
ATOM 644 O O . SER A 1 89 ? 19.876 0.617 -4.668 1.00 87.81 89 SER A O 1
ATOM 646 N N . ARG A 1 90 ? 19.052 0.761 -6.746 1.00 85.62 90 ARG A N 1
ATOM 647 C CA . ARG A 1 90 ? 17.711 1.175 -6.331 1.00 85.62 90 ARG A CA 1
ATOM 648 C C . ARG A 1 90 ? 16.880 -0.009 -5.847 1.00 85.62 90 ARG A C 1
ATOM 650 O O . ARG A 1 90 ? 16.183 0.138 -4.846 1.00 85.62 90 ARG A O 1
ATOM 657 N N . ALA A 1 91 ? 16.973 -1.153 -6.522 1.00 84.81 91 ALA A N 1
ATOM 658 C CA . ALA A 1 91 ? 16.324 -2.389 -6.092 1.00 84.81 91 ALA A CA 1
ATOM 659 C C . ALA A 1 91 ? 16.835 -2.833 -4.712 1.00 84.81 91 ALA A C 1
ATOM 661 O O . ALA A 1 91 ? 16.032 -3.048 -3.812 1.00 84.81 91 ALA A O 1
ATOM 662 N N . GLU A 1 92 ? 18.155 -2.853 -4.512 1.00 87.38 92 GLU A N 1
ATOM 663 C CA . GLU A 1 92 ? 18.811 -3.177 -3.235 1.00 87.38 92 GLU A CA 1
ATOM 664 C C . GLU A 1 92 ? 18.397 -2.229 -2.112 1.00 87.38 92 GLU A C 1
ATOM 666 O O . GLU A 1 92 ? 18.053 -2.669 -1.015 1.00 87.38 92 GLU A O 1
ATOM 671 N N . SER A 1 93 ? 18.357 -0.925 -2.397 1.00 86.94 93 SER A N 1
ATOM 672 C CA . SER A 1 93 ? 17.921 0.070 -1.420 1.00 86.94 93 SER A CA 1
ATOM 673 C C . SER A 1 93 ? 16.479 -0.167 -0.961 1.00 86.94 93 SER A C 1
ATOM 675 O O . SER A 1 93 ? 16.219 -0.152 0.239 1.00 86.94 93 SER A O 1
ATOM 677 N N . ILE A 1 94 ? 15.550 -0.409 -1.892 1.00 86.31 94 ILE A N 1
ATOM 678 C CA . ILE A 1 94 ? 14.131 -0.630 -1.571 1.00 86.31 94 ILE A CA 1
ATOM 679 C C . ILE A 1 94 ? 13.932 -1.980 -0.875 1.00 86.31 94 ILE A C 1
ATOM 681 O O . ILE A 1 94 ? 13.224 -2.052 0.127 1.00 86.31 94 ILE A O 1
ATOM 685 N N . ALA A 1 95 ? 14.577 -3.038 -1.363 1.00 87.62 95 ALA A N 1
ATOM 686 C CA . ALA A 1 95 ? 14.487 -4.371 -0.780 1.00 87.62 95 ALA A CA 1
ATOM 687 C C . ALA A 1 95 ? 14.970 -4.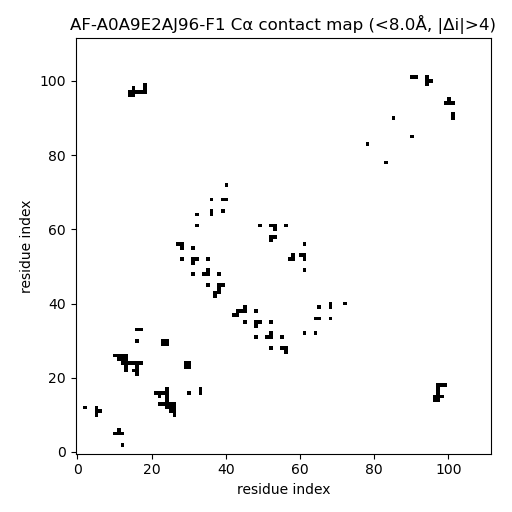388 0.677 1.00 87.62 95 ALA A C 1
ATOM 689 O O . ALA A 1 95 ? 14.281 -4.927 1.542 1.00 87.62 95 ALA A O 1
ATOM 690 N N . GLY A 1 96 ? 16.070 -3.690 0.980 1.00 88.06 96 GLY A N 1
ATOM 691 C CA . GLY A 1 96 ? 16.540 -3.513 2.353 1.00 88.06 96 GLY A CA 1
ATOM 692 C C . GLY A 1 96 ? 15.525 -2.805 3.260 1.00 88.06 96 GLY A C 1
ATOM 693 O O . GLY A 1 96 ? 15.413 -3.143 4.436 1.00 88.06 96 GLY A O 1
ATOM 694 N N . GLU A 1 97 ? 14.735 -1.860 2.736 1.00 87.12 97 GLU A N 1
ATOM 695 C CA . GLU A 1 97 ? 13.665 -1.215 3.514 1.00 87.12 97 GLU A CA 1
ATOM 696 C C . GLU A 1 97 ? 12.474 -2.137 3.782 1.00 87.12 97 GLU A C 1
ATOM 698 O O . GLU A 1 97 ? 11.861 -2.042 4.845 1.00 87.12 97 GLU A O 1
ATOM 703 N N . LEU A 1 98 ? 12.159 -3.011 2.829 1.00 88.75 98 LEU A N 1
ATOM 704 C CA . LEU A 1 98 ? 11.050 -3.959 2.913 1.00 88.75 98 LEU A CA 1
ATOM 705 C C . LEU A 1 98 ? 11.425 -5.258 3.644 1.00 88.75 98 LEU A C 1
ATOM 707 O O . LEU A 1 98 ? 10.549 -6.065 3.950 1.00 88.75 98 LEU A O 1
ATOM 711 N N . GLY A 1 99 ? 12.710 -5.468 3.944 1.00 87.75 99 GLY A N 1
ATOM 712 C CA . GLY A 1 99 ? 13.208 -6.728 4.495 1.00 87.75 99 GLY A CA 1
ATOM 713 C C . GLY A 1 99 ? 13.114 -7.878 3.489 1.00 87.75 99 GLY A C 1
ATOM 714 O O . GLY A 1 99 ? 12.754 -8.990 3.867 1.00 87.75 99 GLY A O 1
ATOM 715 N N . ILE A 1 100 ? 13.365 -7.592 2.210 1.00 87.06 100 ILE A N 1
ATOM 716 C CA . ILE A 1 100 ? 13.414 -8.565 1.115 1.00 87.06 100 ILE A CA 1
ATOM 717 C C . ILE A 1 100 ? 14.882 -8.841 0.784 1.00 87.06 100 ILE A C 1
ATOM 719 O O . ILE A 1 100 ? 15.683 -7.910 0.696 1.00 87.06 100 ILE A O 1
ATOM 723 N N . ASP A 1 101 ? 15.220 -10.110 0.571 1.00 78.12 101 ASP A N 1
ATOM 724 C CA . ASP A 1 101 ? 16.532 -10.506 0.066 1.00 78.12 101 ASP A CA 1
ATOM 725 C C . ASP A 1 101 ? 16.590 -10.342 -1.463 1.00 78.12 101 ASP A C 1
ATOM 727 O O . ASP A 1 101 ? 15.729 -10.839 -2.194 1.00 78.12 101 ASP A O 1
ATOM 731 N N . VAL A 1 102 ? 17.589 -9.607 -1.949 1.00 65.25 102 VAL A N 1
ATOM 732 C CA . VAL A 1 102 ? 17.765 -9.296 -3.375 1.00 65.25 102 VAL A CA 1
ATOM 733 C C . VAL A 1 102 ? 18.448 -10.394 -4.171 1.00 65.25 102 VAL A C 1
ATOM 735 O O . VAL A 1 102 ? 18.430 -10.318 -5.400 1.00 65.25 102 VAL A O 1
ATOM 738 N N . ASP A 1 103 ? 18.995 -11.423 -3.521 1.00 60.19 103 ASP A N 1
ATOM 739 C CA . ASP A 1 103 ? 19.686 -12.522 -4.207 1.00 60.19 103 ASP A CA 1
ATOM 740 C C . ASP A 1 103 ? 18.765 -13.304 -5.173 1.00 60.19 103 ASP A C 1
ATOM 742 O O . ASP A 1 103 ? 19.234 -14.064 -6.022 1.00 60.19 103 ASP A O 1
ATOM 746 N N . HIS A 1 104 ? 17.448 -13.064 -5.116 1.00 49.41 104 HIS A N 1
ATOM 747 C CA . HIS A 1 104 ? 16.451 -13.609 -6.038 1.00 49.41 104 HIS A CA 1
ATOM 748 C C . HIS A 1 104 ? 16.276 -12.815 -7.353 1.00 49.41 104 HIS A C 1
ATOM 750 O O . HIS A 1 104 ? 15.726 -13.345 -8.321 1.00 49.41 104 HIS A O 1
ATOM 756 N N . PHE A 1 105 ? 16.750 -11.566 -7.440 1.00 52.72 105 PHE A N 1
ATOM 757 C CA . PHE A 1 105 ? 16.737 -10.793 -8.687 1.00 52.72 105 PHE A CA 1
ATOM 758 C C . PHE A 1 105 ? 17.976 -11.164 -9.511 1.00 52.72 105 PHE A C 1
ATOM 760 O O . PHE A 1 105 ? 19.067 -10.635 -9.309 1.00 52.72 105 PHE A O 1
ATOM 767 N N . GLY A 1 106 ? 17.804 -12.147 -10.398 1.00 43.97 106 GLY A N 1
ATOM 768 C CA . GLY A 1 106 ? 18.868 -12.807 -11.154 1.00 43.97 106 GLY A CA 1
ATOM 769 C C . GLY A 1 106 ? 19.932 -11.889 -11.773 1.00 43.97 106 GLY A C 1
ATOM 770 O O . GLY A 1 106 ? 19.679 -10.755 -12.179 1.00 43.97 106 GLY A O 1
ATOM 771 N N . HIS A 1 107 ? 21.146 -12.436 -11.881 1.00 43.59 107 HIS A N 1
ATOM 772 C CA . HIS A 1 107 ? 22.267 -11.841 -12.603 1.00 43.59 107 HIS A CA 1
ATOM 773 C C . HIS A 1 107 ? 21.888 -11.590 -14.073 1.00 43.59 107 HIS A C 1
ATOM 775 O O . HIS A 1 107 ? 21.916 -12.504 -14.896 1.00 43.59 107 HIS A O 1
ATOM 781 N N . GLY A 1 108 ? 21.568 -10.343 -14.421 1.00 45.12 108 GLY A N 1
ATOM 782 C CA . GLY A 1 108 ? 21.711 -9.878 -15.800 1.00 45.12 108 GLY A CA 1
ATOM 783 C C . GLY A 1 108 ? 23.189 -9.943 -16.210 1.00 45.12 108 GLY A C 1
ATOM 784 O O . GLY A 1 108 ? 24.056 -9.775 -15.344 1.00 45.12 108 GLY A O 1
ATOM 785 N N . PRO A 1 109 ? 23.506 -10.212 -17.491 1.00 45.09 109 PRO A N 1
ATOM 786 C CA . PRO A 1 109 ? 24.889 -10.343 -17.932 1.00 45.09 109 PRO A CA 1
ATOM 787 C C . PRO A 1 109 ? 25.629 -9.035 -17.641 1.00 45.09 109 PRO A C 1
ATOM 789 O O . PRO A 1 109 ? 25.154 -7.950 -17.982 1.00 45.09 109 PRO A O 1
ATOM 792 N N . GLY A 1 110 ? 26.762 -9.143 -16.944 1.00 39.16 110 GLY A N 1
ATOM 793 C CA . GLY A 1 110 ? 27.619 -8.003 -16.638 1.00 39.16 110 GLY A CA 1
ATOM 794 C C . GLY A 1 110 ? 28.117 -7.311 -17.912 1.00 39.16 110 GLY A C 1
ATOM 795 O O . GLY A 1 110 ? 28.096 -7.921 -18.985 1.00 39.16 110 GLY A O 1
ATOM 796 N N . PRO A 1 111 ? 28.555 -6.045 -17.816 1.00 47.09 111 PRO A N 1
ATOM 797 C CA . PRO A 1 111 ? 29.119 -5.347 -18.960 1.00 47.09 111 PRO A CA 1
ATOM 798 C C . PRO A 1 111 ? 30.383 -6.087 -19.415 1.00 47.09 111 PRO A C 1
ATOM 800 O O . PRO A 1 111 ? 31.316 -6.260 -18.628 1.00 47.09 111 PRO A O 1
ATOM 803 N N . GLY A 1 112 ? 30.353 -6.576 -20.656 1.00 46.66 112 GLY A N 1
ATOM 804 C CA . GLY A 1 112 ? 31.538 -7.020 -21.389 1.00 46.66 112 GLY A CA 1
ATOM 805 C C . GLY A 1 112 ? 32.337 -5.850 -21.939 1.00 46.66 112 GLY A C 1
ATOM 806 O O . GLY A 1 112 ? 31.781 -4.728 -22.004 1.00 46.66 112 GLY A O 1
#

Sequence (112 aa):
MLRASARISDRQVDLRGAAHLSIDPLLDGGREIVDFTTALVTRGDLAASRDAAVGAIGAEATARVAAVAGNFEMMNRILDAVGVPVPRSRAESIAGELGIDVDHFGHGPGPG

Secondary structure (DSSP, 8-state):
-HHHHHHHTT----GGGGT-TTS---STTHHHHHHHHHHHHHT--HHHHHHHHHHHH-HHHHHHHHHHHHHHHHHHHHHHHHTPPPPHHHHHHHHHHHT--GGGS--PPPP-